Protein AF-A0A183HLY2-F1 (afdb_monomer)

InterPro domains:
  IPR000719 Protein kinase domain [PF00069] (42-169)
  IPR000719 Protein kinase domain [PS50011] (42-170)
  IPR000719 Protein kinase domain [SM00220] (42-170)
  IPR011009 Protein kinase-like domain superfamily [SSF56112] (24-169)
  IPR050236 Serine/threonine-protein kinases, AGC [PTHR24356] (33-169)

Mean predicted aligned error: 10.12 Å

Radius of gyration: 21.69 Å; Cα contacts (8 Å, |Δi|>4): 181; chains: 1; bounding box: 89×33×45 Å

Organism: NCBI:txid387005

Nearest PDB structures (foldseek):
  3efw-assembly1_A  TM=9.462E-01  e=4.460E-11  Homo sapiens
  3dj7-assembly1_A  TM=9.633E-01  e=9.130E-11  Mus musculus
  3d2i-assembly1_A  TM=9.702E-01  e=2.235E-10  Mus musculus
  3h10-assembly3_D  TM=9.537E-01  e=1.869E-10  Homo sapiens
  8guw-assembly1_C  TM=8.088E-01  e=8.601E-11  Homo sapiens

Solvent-accessible surface area (backbone atoms only — not comparable to full-atom values): 10329 Å² total; per-residue (Å²): 140,77,91,86,82,86,84,90,79,81,81,79,83,74,79,83,72,82,61,66,68,54,55,55,53,51,56,53,51,62,69,54,71,80,53,81,58,55,78,86,50,46,44,81,74,44,82,73,46,81,54,98,78,31,38,30,26,38,29,28,32,68,85,84,62,49,64,28,27,36,40,40,23,49,47,68,59,30,59,77,66,72,37,56,68,59,52,51,52,52,52,58,55,39,70,73,56,84,49,100,67,48,84,45,55,73,47,58,42,74,57,100,58,29,44,34,41,37,28,58,55,73,82,92,70,45,54,43,61,48,36,71,73,58,68,63,73,57,69,70,60,48,49,49,55,50,52,45,52,49,52,36,50,52,55,37,45,75,73,74,45,79,84,91,66,89,45,53,79,98

Foldseek 3Di:
DDDDDDDDDDDDPDDPPDCVVVVVVVVVLVVLVPDADDPVQKDFDAWDDQDPQATWTWIAGPPVRDTWIKGKGFPVSCVVVVCPVVVVVVQVLLVPDDDPLDWHWSHWDDDPTTTITIIHDDPPAFQVVVCVVPVDDDPVVVVVVVVSVVVSQVSCVVVVHDPVDDDRND

pLDDT: mean 83.5, std 20.88, range [31.08, 98.25]

Sequence (170 aa):
MSDSTIDLSEEKQGSQFNDEPRLAVEYERELYERRPPAEDDYETIRLISNGAYGAVYLVRHKETRQRFALKRMKKQTLLMRNQINQVYAERDILTFTDNPFVVSFYGSFETRHHLCMLMEYVEGGDCAALLKKTGTLPLDTARLYIAETVLAIDYLHSYGIVHRDLKPDK

Structure (mmCIF, N/CA/C/O backbone):
data_AF-A0A183HLY2-F1
#
_entry.id   AF-A0A183HLY2-F1
#
loop_
_atom_site.group_PDB
_atom_site.id
_atom_site.type_symbol
_atom_site.label_atom_id
_atom_site.label_alt_id
_atom_site.label_comp_id
_atom_site.label_asym_id
_atom_site.label_entity_id
_atom_site.label_seq_id
_atom_site.pdbx_PDB_ins_code
_atom_site.Cartn_x
_atom_site.Cartn_y
_atom_site.Cartn_z
_atom_site.occupancy
_atom_site.B_iso_or_equiv
_atom_site.auth_seq_id
_atom_site.auth_comp_id
_atom_site.auth_asym_id
_atom_site.auth_atom_id
_atom_site.pdbx_PDB_model_num
ATOM 1 N N . MET A 1 1 ? -71.294 -7.470 6.133 1.00 35.78 1 MET A N 1
ATOM 2 C CA . MET A 1 1 ? -71.131 -7.946 4.744 1.00 35.78 1 MET A CA 1
ATOM 3 C C . MET A 1 1 ? -70.798 -6.699 3.945 1.00 35.78 1 MET A C 1
ATOM 5 O O . MET A 1 1 ? -71.632 -5.813 3.943 1.00 35.78 1 MET A O 1
ATOM 9 N N . SER A 1 2 ? -69.628 -6.448 3.383 1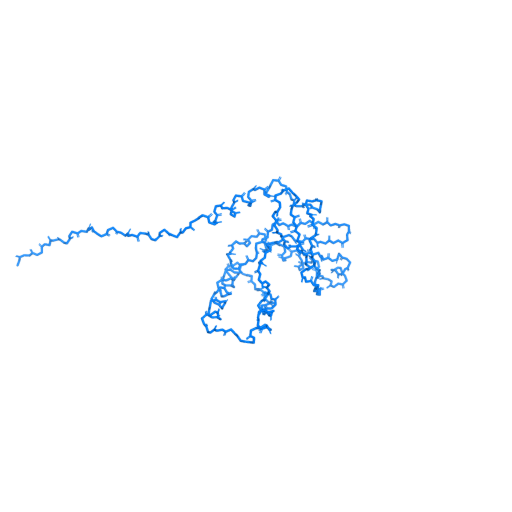.00 35.00 2 SER A N 1
ATOM 10 C CA . SER A 1 2 ? -68.388 -7.192 3.146 1.00 35.00 2 SER A CA 1
ATOM 11 C C . SER A 1 2 ? -67.392 -6.158 2.583 1.00 35.00 2 SER A C 1
ATOM 13 O O . SER A 1 2 ? -67.833 -5.252 1.878 1.00 35.00 2 SER A O 1
ATOM 15 N N . ASP A 1 3 ? -66.114 -6.291 2.954 1.00 31.84 3 ASP A N 1
ATOM 16 C CA . ASP A 1 3 ? -64.869 -6.087 2.176 1.00 31.84 3 ASP A CA 1
ATOM 17 C C . ASP A 1 3 ? -65.013 -5.596 0.722 1.00 31.84 3 ASP A C 1
ATOM 19 O O . ASP A 1 3 ? -65.909 -6.030 0.009 1.00 31.84 3 ASP A O 1
ATOM 23 N N . SER A 1 4 ? -64.127 -4.811 0.107 1.00 33.97 4 SER A N 1
ATOM 24 C CA . SER A 1 4 ? -62.706 -4.456 0.293 1.00 33.97 4 SER A CA 1
ATOM 25 C C . SER A 1 4 ? -62.413 -3.383 -0.785 1.00 33.97 4 SER A C 1
ATOM 27 O O . SER A 1 4 ? -63.162 -3.270 -1.753 1.00 33.97 4 SER A O 1
ATOM 29 N N . THR A 1 5 ? -61.454 -2.474 -0.636 1.00 33.56 5 THR A N 1
ATOM 30 C CA . THR A 1 5 ? -60.100 -2.621 -1.193 1.00 33.56 5 THR A CA 1
ATOM 31 C C . THR A 1 5 ? -59.338 -1.353 -0.821 1.00 33.56 5 THR A C 1
ATOM 33 O O . THR A 1 5 ? -59.799 -0.246 -1.093 1.00 33.56 5 THR A O 1
ATOM 36 N N . ILE A 1 6 ? -58.199 -1.531 -0.159 1.00 38.81 6 ILE A N 1
ATOM 37 C CA . ILE A 1 6 ? -57.238 -0.474 0.150 1.00 38.81 6 ILE A CA 1
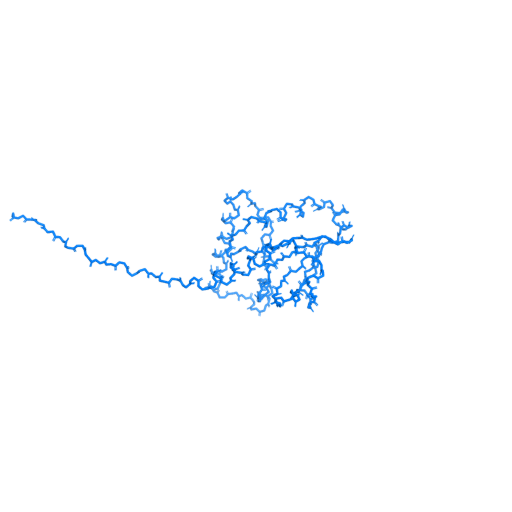ATOM 38 C C . ILE A 1 6 ? -56.507 -0.137 -1.150 1.00 38.81 6 ILE A C 1
ATOM 40 O O . ILE A 1 6 ? -55.954 -1.031 -1.792 1.00 38.81 6 ILE A O 1
ATOM 44 N N . ASP A 1 7 ? -56.549 1.135 -1.536 1.00 33.88 7 ASP A N 1
ATOM 45 C CA . ASP A 1 7 ? -55.819 1.666 -2.682 1.00 33.88 7 ASP A CA 1
ATOM 46 C C . ASP A 1 7 ? -54.313 1.698 -2.374 1.00 33.88 7 ASP A C 1
ATOM 48 O O . ASP A 1 7 ? -53.877 2.184 -1.327 1.00 33.88 7 ASP A O 1
ATOM 52 N N . LEU A 1 8 ? -53.535 1.105 -3.275 1.00 38.06 8 LEU A N 1
ATOM 53 C CA . LEU A 1 8 ? -52.087 0.954 -3.216 1.00 38.06 8 LEU A CA 1
ATOM 54 C C . LEU A 1 8 ? -51.450 2.111 -3.988 1.00 38.06 8 LEU A C 1
ATOM 56 O O . LEU A 1 8 ? -51.190 1.993 -5.183 1.00 38.06 8 LEU A O 1
ATOM 60 N N . SER A 1 9 ? -51.135 3.205 -3.299 1.00 31.39 9 SER A N 1
ATOM 61 C CA . SER A 1 9 ? -50.233 4.230 -3.831 1.00 31.39 9 SER A CA 1
ATOM 62 C C . SER A 1 9 ? -49.424 4.896 -2.714 1.00 31.39 9 SER A C 1
ATOM 64 O O . SER A 1 9 ? -49.673 6.037 -2.336 1.00 31.39 9 SER A O 1
ATOM 66 N N . GLU A 1 10 ? -48.426 4.183 -2.194 1.00 32.75 10 GLU A N 1
ATOM 67 C CA . GLU A 1 10 ? -47.257 4.814 -1.574 1.00 32.75 10 GLU A CA 1
ATOM 68 C C . GLU A 1 10 ? -46.029 4.451 -2.412 1.00 32.75 10 GLU A C 1
ATOM 70 O O . GLU A 1 10 ? -45.458 3.361 -2.320 1.00 32.75 10 GLU A O 1
ATOM 75 N N . GLU A 1 11 ? -45.666 5.370 -3.305 1.00 32.81 11 GLU A N 1
ATOM 76 C CA . GLU A 1 11 ? -44.413 5.331 -4.044 1.00 32.81 11 GLU A CA 1
ATOM 77 C C . GLU A 1 11 ? -43.236 5.462 -3.072 1.00 32.81 11 GLU A C 1
ATOM 79 O O . GLU A 1 11 ? -43.126 6.407 -2.288 1.00 32.81 11 GLU A O 1
ATOM 84 N N . LYS A 1 12 ? -42.326 4.491 -3.152 1.00 36.66 12 LYS A N 1
ATOM 85 C CA . LYS A 1 12 ? -41.033 4.501 -2.474 1.00 36.66 12 LYS A CA 1
ATOM 86 C C . LYS A 1 12 ? -40.220 5.712 -2.933 1.00 36.66 12 LYS A C 1
ATOM 88 O O . LYS A 1 12 ? -39.768 5.752 -4.076 1.00 36.66 12 LYS A O 1
ATOM 93 N N . GLN A 1 13 ? -39.924 6.633 -2.020 1.00 31.89 13 GLN A N 1
ATOM 94 C CA . GLN A 1 13 ? -38.781 7.530 -2.180 1.00 31.89 13 GLN A CA 1
ATOM 95 C C . GLN A 1 13 ? -37.500 6.705 -2.043 1.00 31.89 13 GLN A C 1
ATOM 97 O O . GLN A 1 13 ? -37.051 6.374 -0.946 1.00 31.89 13 GLN A O 1
ATOM 102 N N . GLY A 1 14 ? -36.949 6.315 -3.193 1.00 31.08 14 GLY A N 1
ATOM 103 C CA . GLY A 1 14 ? -35.608 5.764 -3.294 1.00 31.08 14 GLY A CA 1
ATOM 104 C C . GLY A 1 14 ? -34.595 6.806 -2.833 1.00 31.08 14 GLY A C 1
ATOM 105 O O . GLY A 1 14 ? -34.567 7.925 -3.342 1.00 31.08 14 GLY A O 1
ATOM 106 N N . SER A 1 15 ? -33.766 6.438 -1.860 1.00 32.00 15 SER A N 1
ATOM 107 C CA . SER A 1 15 ? -32.600 7.224 -1.481 1.00 32.00 15 SER A CA 1
ATOM 108 C C . SER A 1 15 ? -31.644 7.288 -2.673 1.00 32.00 15 SER A C 1
ATOM 110 O O . SER A 1 15 ? -31.029 6.280 -3.029 1.00 32.00 15 SER A O 1
ATOM 112 N N . GLN A 1 16 ? -31.517 8.464 -3.284 1.00 37.94 16 GLN A N 1
ATOM 113 C CA . GLN A 1 16 ? -30.382 8.793 -4.139 1.00 37.94 16 GLN A CA 1
ATOM 114 C C . GLN A 1 16 ? -29.130 8.810 -3.257 1.00 37.94 16 GLN A C 1
ATOM 116 O O . GLN A 1 16 ? -28.832 9.797 -2.589 1.00 37.94 16 GLN A O 1
ATOM 121 N N . PHE A 1 17 ? -28.427 7.682 -3.203 1.00 36.09 17 PHE A N 1
ATOM 122 C CA . PHE A 1 17 ? -27.027 7.685 -2.810 1.00 36.09 17 PHE A CA 1
ATOM 123 C C . PHE A 1 17 ? -26.233 8.190 -4.015 1.00 36.09 17 PHE A C 1
ATOM 125 O O . PHE A 1 17 ? -26.362 7.663 -5.113 1.00 36.09 17 PHE A O 1
ATOM 132 N N . ASN A 1 18 ?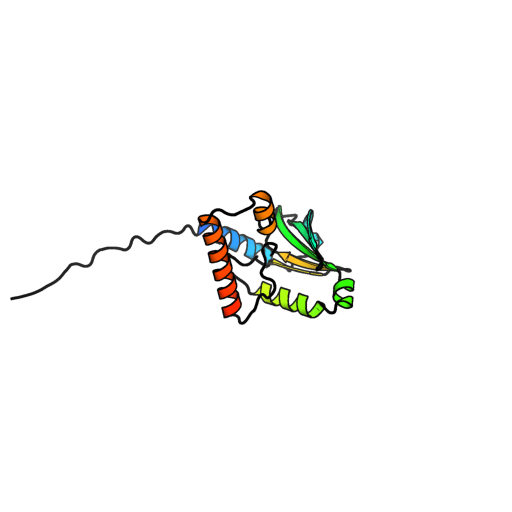 -25.487 9.272 -3.811 1.00 39.75 18 ASN A N 1
ATOM 133 C CA . ASN A 1 18 ? -24.726 9.963 -4.846 1.00 39.75 18 ASN A CA 1
ATOM 134 C C . ASN A 1 18 ? -23.687 9.026 -5.493 1.00 39.75 18 ASN A C 1
ATOM 136 O O . ASN A 1 18 ? -22.676 8.709 -4.868 1.00 39.75 18 ASN A O 1
ATOM 140 N N . ASP A 1 19 ? -23.908 8.643 -6.753 1.00 43.12 19 ASP A N 1
ATOM 141 C CA . ASP A 1 19 ? -22.980 7.843 -7.573 1.00 43.12 19 ASP A CA 1
ATOM 142 C C . ASP A 1 19 ? -21.840 8.675 -8.211 1.00 43.12 19 ASP A C 1
ATOM 144 O O . ASP A 1 19 ? -20.991 8.141 -8.922 1.00 43.12 19 ASP A O 1
ATOM 148 N N . GLU A 1 20 ? -21.767 9.984 -7.941 1.00 41.81 20 GLU A N 1
ATOM 149 C CA . GLU A 1 20 ? -20.740 10.881 -8.504 1.00 41.81 20 GLU A CA 1
ATOM 150 C C . GLU A 1 20 ? -19.276 10.471 -8.222 1.00 41.81 20 GLU A C 1
ATOM 152 O O . GLU A 1 20 ? -18.457 10.547 -9.140 1.00 41.81 20 GLU A O 1
ATOM 157 N N . PRO A 1 21 ? -18.903 9.999 -7.012 1.00 48.00 21 PRO A N 1
ATOM 158 C CA . PRO A 1 21 ? -17.528 9.581 -6.740 1.00 48.00 21 PRO A CA 1
ATOM 159 C C . PRO A 1 21 ? -17.129 8.333 -7.534 1.00 48.00 21 PRO A C 1
ATOM 161 O O . PRO A 1 21 ? -15.971 8.195 -7.916 1.00 48.00 21 PRO A O 1
ATOM 164 N N . ARG A 1 22 ? -18.082 7.426 -7.795 1.00 50.31 22 ARG A N 1
ATOM 165 C CA . ARG A 1 22 ? -17.828 6.164 -8.506 1.00 50.31 22 ARG A CA 1
ATOM 166 C C . ARG A 1 22 ? -17.501 6.404 -9.970 1.00 50.31 22 ARG A C 1
ATOM 168 O O . ARG A 1 22 ? -16.513 5.866 -10.449 1.00 50.31 22 ARG A O 1
ATOM 175 N N . LEU A 1 23 ? -18.250 7.287 -10.629 1.00 43.47 23 LEU A N 1
ATOM 176 C CA . LEU A 1 23 ? -18.007 7.678 -12.019 1.00 43.47 23 LEU A CA 1
ATOM 177 C C . LEU A 1 23 ? -16.612 8.282 -12.223 1.00 43.47 23 LEU A C 1
ATOM 179 O O . LEU A 1 23 ? -15.953 7.965 -13.206 1.00 43.47 23 LEU A O 1
ATOM 183 N N . ALA A 1 24 ? -16.131 9.114 -11.294 1.00 53.94 24 ALA A N 1
ATOM 184 C CA . ALA A 1 24 ? -14.782 9.677 -11.378 1.00 53.94 24 ALA A CA 1
ATOM 185 C C . ALA A 1 24 ? -13.691 8.600 -11.225 1.00 53.94 24 ALA A C 1
ATOM 187 O O . ALA A 1 24 ? -12.717 8.600 -11.977 1.00 53.94 24 ALA A O 1
ATOM 188 N N . VAL A 1 25 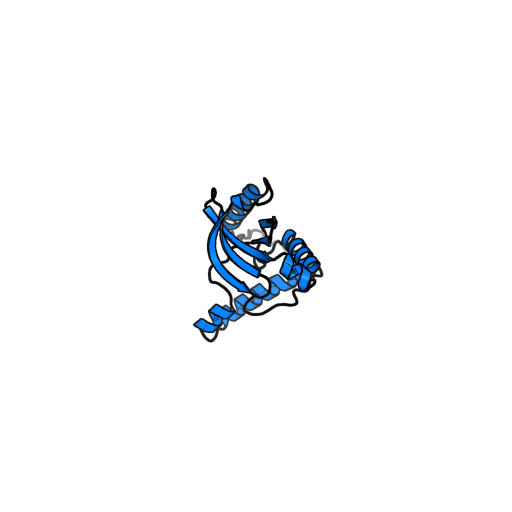? -13.875 7.658 -10.293 1.00 54.84 25 VAL A N 1
ATOM 189 C CA . VAL A 1 25 ? -12.937 6.547 -10.060 1.00 54.84 25 VAL A CA 1
ATOM 190 C C . VAL A 1 25 ? -12.935 5.561 -11.236 1.00 54.84 25 VAL A C 1
ATOM 192 O O . VAL A 1 25 ? -11.870 5.132 -11.673 1.00 54.84 25 VAL A O 1
ATOM 195 N N . GLU A 1 26 ? -14.103 5.241 -11.796 1.00 57.47 26 GLU A N 1
ATOM 196 C CA . GLU A 1 26 ? -14.253 4.389 -12.985 1.00 57.47 26 GLU A CA 1
ATOM 197 C C . GLU A 1 26 ? -13.606 5.025 -14.225 1.00 57.47 26 GLU A C 1
ATOM 199 O O . GLU A 1 26 ? -12.851 4.360 -14.936 1.00 57.47 26 GLU A O 1
ATOM 204 N N . TYR A 1 27 ? -13.809 6.329 -14.440 1.00 51.69 27 TYR A N 1
ATOM 205 C CA . TYR A 1 27 ? -13.221 7.060 -15.567 1.00 51.69 27 TYR A CA 1
ATOM 206 C C . TYR A 1 27 ? -11.692 7.170 -15.466 1.00 51.69 27 TYR A C 1
ATOM 208 O O . TYR A 1 27 ? -10.980 7.087 -16.469 1.00 51.69 27 TYR A O 1
ATOM 216 N N . GLU A 1 28 ? -11.157 7.333 -14.252 1.00 57.06 28 GLU A N 1
ATOM 217 C CA . GLU A 1 28 ? -9.714 7.269 -14.026 1.00 57.06 28 GLU A CA 1
ATOM 218 C C . GLU A 1 28 ? -9.172 5.866 -14.317 1.00 57.06 28 GLU A C 1
ATOM 220 O O . GLU A 1 28 ? -8.154 5.747 -14.999 1.00 57.06 28 GLU A O 1
ATOM 225 N N . ARG A 1 29 ? -9.866 4.808 -13.877 1.00 58.03 29 ARG A N 1
ATOM 226 C CA . ARG A 1 29 ? -9.480 3.404 -14.103 1.00 58.03 29 ARG A CA 1
ATOM 227 C C . ARG A 1 29 ? -9.371 3.081 -15.601 1.00 58.03 29 ARG A C 1
ATOM 229 O O . ARG A 1 29 ? -8.347 2.544 -16.023 1.00 58.03 29 ARG A O 1
ATOM 236 N N . GLU A 1 30 ? -10.335 3.512 -16.417 1.00 57.25 30 GLU A N 1
ATOM 237 C CA . GLU A 1 30 ? -10.326 3.324 -17.881 1.00 57.25 30 GLU A CA 1
ATOM 238 C C . GLU A 1 30 ? -9.148 4.017 -18.596 1.00 57.25 30 GLU A C 1
ATOM 240 O O . GLU A 1 30 ? -8.653 3.529 -19.618 1.00 57.25 30 GLU A O 1
ATOM 245 N N . LEU A 1 31 ? -8.646 5.142 -18.073 1.00 55.81 31 LEU A N 1
ATOM 246 C CA . LEU A 1 31 ? -7.475 5.817 -18.648 1.00 55.81 31 LEU A CA 1
ATOM 247 C C . LEU A 1 31 ? -6.178 5.016 -18.442 1.00 55.81 31 LEU A C 1
ATOM 249 O O . LEU A 1 31 ? -5.268 5.108 -19.272 1.00 55.81 31 LEU A O 1
ATOM 253 N N . TYR A 1 32 ? -6.098 4.208 -17.380 1.00 55.78 32 TYR A N 1
ATOM 254 C CA . TYR A 1 32 ? -4.916 3.409 -17.036 1.00 55.78 32 TYR A CA 1
ATOM 255 C C . TYR A 1 32 ? -4.872 2.033 -17.706 1.00 55.78 32 TYR A C 1
ATOM 257 O O . TYR A 1 32 ? -3.798 1.445 -17.814 1.00 55.78 32 TYR A O 1
ATOM 265 N N . GLU A 1 33 ? -5.990 1.532 -18.232 1.00 59.00 33 GLU A N 1
ATOM 266 C CA . GLU A 1 33 ? -6.040 0.215 -18.884 1.00 59.00 33 GLU A CA 1
ATOM 267 C C . GLU A 1 33 ? -5.391 0.177 -20.280 1.00 59.00 33 GLU A C 1
ATOM 269 O O . GLU A 1 33 ? -5.187 -0.896 -20.848 1.00 59.00 33 GLU A O 1
ATOM 274 N N . ARG A 1 34 ? -5.004 1.327 -20.852 1.00 64.44 34 ARG A N 1
ATOM 275 C CA . ARG A 1 34 ? -4.468 1.383 -22.226 1.00 64.44 34 ARG A CA 1
ATOM 276 C C . ARG A 1 34 ? -3.079 0.760 -22.388 1.00 64.44 34 ARG A C 1
ATOM 278 O O . ARG A 1 34 ? -2.738 0.350 -23.497 1.00 64.44 34 ARG A O 1
ATOM 285 N N . ARG A 1 35 ? -2.272 0.684 -21.323 1.00 80.75 35 ARG A N 1
ATOM 286 C CA . ARG A 1 35 ? -1.013 -0.084 -21.284 1.00 80.75 35 ARG A CA 1
ATOM 287 C C . ARG A 1 35 ? -0.566 -0.344 -19.840 1.00 80.75 35 ARG A C 1
ATOM 289 O O . ARG A 1 35 ? -0.838 0.493 -18.985 1.00 80.75 35 ARG A O 1
ATOM 296 N N . PRO A 1 36 ? 0.174 -1.437 -19.565 1.00 85.62 36 PRO A N 1
ATOM 297 C CA . PRO A 1 36 ? 0.750 -1.673 -18.245 1.00 85.62 36 PRO A CA 1
ATOM 298 C C . PRO A 1 36 ? 1.598 -0.481 -17.763 1.00 85.62 36 PRO A C 1
ATOM 300 O O . PRO A 1 36 ? 2.286 0.136 -18.589 1.00 85.62 36 PRO A O 1
ATOM 303 N N . PRO A 1 37 ? 1.591 -0.173 -16.452 1.00 91.94 37 PRO A N 1
ATOM 304 C CA . PRO A 1 37 ? 2.390 0.916 -15.900 1.00 91.94 37 PRO A CA 1
ATOM 305 C C . PRO A 1 37 ? 3.883 0.669 -16.137 1.00 91.94 37 PRO A C 1
ATOM 307 O O . PRO A 1 37 ? 4.347 -0.469 -16.073 1.00 91.94 37 PRO A O 1
ATOM 310 N N . ALA A 1 38 ? 4.651 1.730 -16.367 1.00 93.31 38 ALA A N 1
ATOM 311 C CA . ALA A 1 38 ? 6.104 1.676 -16.494 1.00 93.31 38 ALA A CA 1
ATOM 312 C C . ALA A 1 38 ? 6.791 2.633 -15.510 1.00 93.31 38 ALA A C 1
ATOM 314 O O . ALA A 1 38 ? 6.192 3.581 -15.007 1.00 93.31 38 ALA A O 1
ATOM 315 N N . GLU A 1 39 ? 8.078 2.400 -15.235 1.00 93.56 39 GLU A N 1
ATOM 316 C CA . GLU A 1 39 ? 8.844 3.220 -14.283 1.00 93.56 39 GLU A CA 1
ATOM 317 C C . GLU A 1 39 ? 8.859 4.708 -14.670 1.00 93.56 39 GLU A C 1
ATOM 319 O O . GLU A 1 39 ? 8.702 5.572 -13.806 1.00 93.56 39 GLU A O 1
ATOM 324 N N . ASP A 1 40 ? 8.981 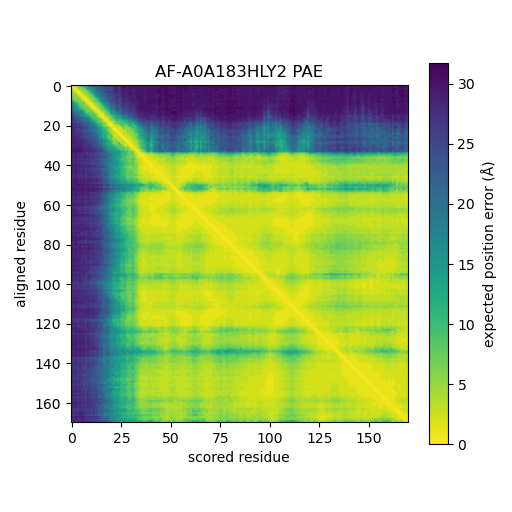4.998 -15.966 1.00 94.94 40 ASP A N 1
ATOM 325 C CA . ASP A 1 40 ? 9.096 6.360 -16.487 1.00 94.94 40 ASP A CA 1
ATOM 326 C C . ASP A 1 40 ? 7.786 7.154 -16.447 1.00 94.94 40 ASP A C 1
ATOM 328 O O . ASP A 1 40 ? 7.821 8.377 -16.597 1.00 94.94 40 ASP A O 1
ATOM 332 N N . ASP A 1 41 ? 6.650 6.510 -16.180 1.00 95.00 41 ASP A N 1
ATOM 333 C CA . ASP A 1 41 ? 5.342 7.169 -16.111 1.00 95.00 41 ASP A CA 1
ATOM 334 C C . ASP A 1 41 ? 5.175 7.980 -14.811 1.00 95.00 41 ASP A C 1
ATOM 336 O O . ASP A 1 41 ? 4.330 8.876 -14.718 1.00 95.00 41 ASP A O 1
ATOM 340 N N . TYR A 1 42 ? 6.010 7.713 -13.799 1.00 96.75 42 TYR A N 1
ATOM 341 C CA . TYR A 1 42 ? 5.843 8.250 -12.451 1.00 96.75 42 TYR A CA 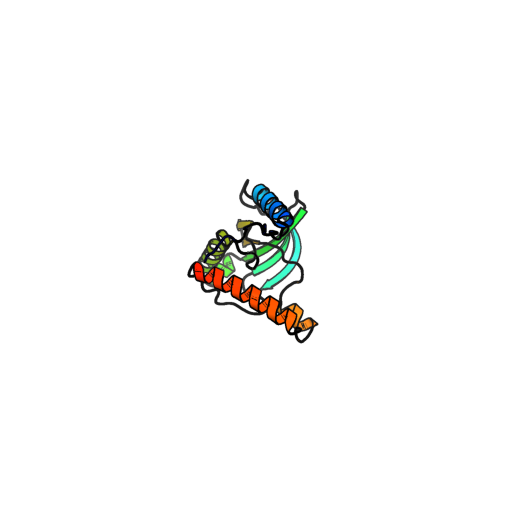1
ATOM 342 C C . TYR A 1 42 ? 7.052 9.063 -11.985 1.00 96.75 42 TYR A C 1
ATOM 344 O O . TYR A 1 42 ? 8.210 8.701 -12.186 1.00 96.75 42 TYR A O 1
ATOM 352 N N . GLU A 1 43 ? 6.788 10.168 -11.293 1.00 97.75 43 GLU A N 1
ATOM 353 C CA . GLU A 1 43 ? 7.783 10.881 -10.495 1.00 97.75 43 GLU A CA 1
ATOM 354 C C . GLU A 1 43 ? 7.647 10.503 -9.014 1.00 97.75 43 GLU A C 1
ATOM 356 O O . GLU A 1 43 ? 6.544 10.400 -8.474 1.00 97.75 43 GLU A O 1
ATOM 361 N N . THR A 1 44 ? 8.774 10.281 -8.335 1.00 97.94 44 THR A N 1
ATOM 362 C CA . THR A 1 44 ? 8.771 9.989 -6.895 1.00 97.94 44 THR A CA 1
ATOM 363 C C . THR A 1 44 ? 8.674 11.286 -6.105 1.00 97.94 44 THR A C 1
ATOM 365 O O . THR A 1 44 ? 9.531 12.152 -6.244 1.00 97.94 44 THR A O 1
ATOM 368 N N . ILE A 1 45 ? 7.660 11.403 -5.246 1.00 97.94 45 ILE A N 1
ATOM 369 C CA . ILE A 1 45 ? 7.474 12.571 -4.378 1.00 97.94 45 ILE A CA 1
ATOM 370 C C . ILE A 1 45 ? 8.233 12.374 -3.066 1.00 97.94 45 ILE A C 1
ATOM 372 O O . ILE A 1 45 ? 9.061 13.199 -2.692 1.00 97.94 45 ILE A O 1
ATOM 376 N N . ARG A 1 46 ? 7.935 11.293 -2.334 1.00 97.12 46 ARG A N 1
ATOM 377 C CA . ARG A 1 46 ? 8.559 11.013 -1.031 1.00 97.12 46 ARG A CA 1
ATOM 378 C C . ARG A 1 46 ? 8.456 9.547 -0.641 1.00 97.12 46 ARG A C 1
ATOM 380 O O . ARG A 1 46 ? 7.586 8.824 -1.117 1.00 97.12 46 ARG A O 1
ATOM 387 N N . LEU A 1 47 ? 9.303 9.130 0.293 1.00 96.62 47 LEU A N 1
ATOM 388 C CA . LEU A 1 47 ? 9.159 7.855 0.990 1.00 96.62 47 LEU A CA 1
ATOM 389 C C . LEU A 1 47 ? 7.964 7.922 1.962 1.00 96.62 47 LEU A C 1
ATOM 391 O O . LEU A 1 47 ? 7.812 8.904 2.692 1.00 96.62 47 LEU A O 1
ATOM 395 N N . ILE A 1 48 ? 7.116 6.891 1.959 1.00 93.56 48 ILE A N 1
ATOM 396 C CA . ILE A 1 48 ? 6.012 6.718 2.919 1.00 93.56 48 ILE A CA 1
ATOM 397 C C . ILE A 1 48 ? 6.440 5.748 4.017 1.00 93.56 48 ILE A C 1
ATOM 399 O O . ILE A 1 48 ? 6.316 6.059 5.196 1.00 93.56 48 ILE A O 1
ATOM 403 N N . SER A 1 49 ? 6.955 4.581 3.628 1.00 91.44 49 SER A N 1
ATOM 404 C CA . SER A 1 49 ? 7.312 3.513 4.560 1.00 91.44 49 SER A CA 1
ATOM 405 C C . SER A 1 49 ? 8.517 2.728 4.058 1.00 91.44 49 SER A C 1
ATOM 407 O O . SER A 1 49 ? 8.696 2.542 2.856 1.00 91.44 49 SER A O 1
ATOM 409 N N . ASN A 1 50 ? 9.347 2.256 4.984 1.00 89.81 50 ASN A N 1
ATOM 410 C CA . ASN A 1 50 ? 10.470 1.373 4.699 1.00 89.81 50 ASN A CA 1
ATOM 411 C C . ASN A 1 50 ? 10.334 0.118 5.563 1.00 89.81 50 ASN A C 1
ATOM 413 O O . ASN A 1 50 ? 10.692 0.123 6.739 1.00 89.81 50 ASN A O 1
ATOM 417 N N . GLY A 1 51 ? 9.748 -0.930 4.987 1.00 81.25 51 GLY A N 1
ATOM 418 C CA . GLY A 1 51 ? 9.415 -2.161 5.692 1.00 81.25 51 GLY A CA 1
ATOM 419 C C . GLY A 1 51 ? 10.317 -3.332 5.316 1.00 81.25 51 GLY A C 1
ATOM 420 O O . GLY A 1 51 ? 11.093 -3.289 4.362 1.00 81.25 51 GLY A O 1
ATOM 421 N N . ALA A 1 52 ? 10.151 -4.443 6.036 1.00 76.94 52 ALA A N 1
ATOM 422 C CA . ALA A 1 52 ? 10.893 -5.678 5.781 1.00 76.94 52 ALA A CA 1
ATOM 423 C C . ALA A 1 52 ? 10.702 -6.218 4.351 1.00 76.94 52 ALA A C 1
ATOM 425 O O . ALA A 1 52 ? 11.603 -6.875 3.830 1.00 76.94 52 ALA A O 1
ATOM 426 N N . TYR A 1 53 ? 9.551 -5.942 3.734 1.00 77.50 53 TYR A N 1
ATOM 427 C CA . TYR A 1 53 ? 9.166 -6.438 2.410 1.00 77.50 53 TYR A CA 1
ATOM 428 C C . TYR A 1 53 ? 9.513 -5.474 1.271 1.00 77.50 53 TYR A C 1
ATOM 430 O O . TYR A 1 53 ? 9.346 -5.832 0.114 1.00 77.50 53 TYR A O 1
ATOM 438 N N . GLY A 1 54 ? 10.007 -4.271 1.571 1.00 89.56 54 GLY A N 1
ATOM 439 C CA . GLY A 1 54 ? 10.304 -3.250 0.572 1.00 89.56 54 GLY A CA 1
ATOM 440 C C . GLY A 1 54 ? 9.992 -1.840 1.057 1.00 89.56 54 GLY A C 1
ATOM 441 O O . GLY A 1 54 ? 9.481 -1.634 2.160 1.00 89.56 54 GLY A O 1
ATOM 442 N N . ALA A 1 55 ? 10.298 -0.871 0.202 1.00 95.75 55 ALA A N 1
ATOM 443 C CA . ALA A 1 55 ? 10.019 0.536 0.448 1.00 95.75 55 ALA A CA 1
ATOM 444 C C . ALA A 1 55 ? 8.783 0.973 -0.344 1.00 95.75 55 ALA A C 1
ATOM 446 O O . ALA A 1 55 ? 8.646 0.637 -1.519 1.00 95.75 55 ALA A O 1
ATOM 447 N N . VAL A 1 56 ? 7.892 1.720 0.301 1.00 96.44 56 VAL A N 1
ATOM 448 C CA . VAL A 1 56 ? 6.680 2.282 -0.299 1.00 96.44 56 VAL A CA 1
ATOM 449 C C . VAL A 1 56 ? 6.880 3.777 -0.486 1.00 96.44 56 VAL A C 1
ATOM 451 O O . VAL A 1 56 ? 7.181 4.494 0.471 1.00 96.44 56 VAL A O 1
ATOM 454 N N . TYR A 1 57 ? 6.707 4.245 -1.715 1.00 97.62 57 TYR A N 1
ATOM 455 C CA . TYR A 1 57 ? 6.877 5.641 -2.100 1.00 97.62 57 TYR A CA 1
ATOM 456 C C . TYR A 1 57 ? 5.541 6.250 -2.502 1.00 97.62 57 TYR A C 1
ATOM 458 O O . TYR A 1 57 ? 4.759 5.613 -3.197 1.00 97.62 57 TYR A O 1
ATOM 466 N N . LEU A 1 58 ? 5.315 7.505 -2.123 1.00 97.81 58 LEU A N 1
ATOM 467 C CA . LEU A 1 58 ? 4.312 8.335 -2.770 1.00 97.81 58 LEU A CA 1
ATOM 468 C C . LEU A 1 58 ? 4.876 8.735 -4.127 1.00 97.81 58 LEU A C 1
ATOM 470 O O . LEU A 1 58 ? 5.926 9.386 -4.195 1.00 97.81 58 LEU A O 1
ATOM 474 N N . VAL A 1 59 ? 4.180 8.362 -5.188 1.00 98.25 59 VAL A N 1
ATOM 475 C CA . VAL A 1 59 ? 4.526 8.734 -6.556 1.00 98.25 59 VAL A CA 1
ATOM 476 C C . VAL A 1 59 ? 3.377 9.494 -7.195 1.00 98.25 59 VAL A C 1
ATOM 478 O O . VAL A 1 59 ? 2.233 9.415 -6.747 1.00 98.25 59 VAL A O 1
ATOM 481 N N . ARG A 1 60 ? 3.688 10.250 -8.241 1.00 97.88 60 ARG A N 1
ATOM 482 C CA . ARG A 1 60 ? 2.702 10.970 -9.036 1.00 97.88 60 ARG A CA 1
ATOM 483 C C . ARG A 1 60 ? 2.882 10.628 -10.500 1.00 97.88 60 ARG A C 1
ATOM 485 O O . ARG A 1 60 ? 4.000 10.674 -11.005 1.00 97.88 60 ARG A O 1
ATOM 492 N N . HIS A 1 61 ? 1.792 10.282 -11.167 1.00 96.38 61 HIS A N 1
ATOM 493 C CA . HIS A 1 61 ? 1.800 10.081 -12.607 1.00 96.38 61 HIS A CA 1
ATOM 494 C C . HIS A 1 61 ? 2.102 11.415 -13.301 1.00 96.38 61 HIS A C 1
ATOM 496 O O . HIS A 1 61 ? 1.517 12.446 -12.954 1.00 96.38 61 HIS A O 1
ATOM 502 N N . LYS A 1 62 ? 3.059 11.426 -14.232 1.00 96.00 62 LYS A N 1
ATOM 503 C CA . LYS A 1 62 ? 3.607 12.674 -14.786 1.00 96.00 62 LYS A CA 1
ATOM 504 C C . LYS A 1 62 ? 2.563 13.474 -15.564 1.00 96.00 62 LYS A C 1
ATOM 506 O O . LYS A 1 62 ? 2.520 14.693 -15.413 1.00 96.00 62 LYS A O 1
ATOM 511 N N . GLU A 1 63 ? 1.714 12.790 -16.328 1.00 93.00 63 GLU A N 1
ATOM 512 C CA . GLU A 1 63 ? 0.704 13.414 -17.191 1.00 93.00 63 GLU A CA 1
ATOM 513 C C . GLU A 1 63 ? -0.563 13.784 -16.413 1.00 93.00 63 GLU A C 1
ATOM 515 O O . GLU A 1 63 ? -0.927 14.952 -16.326 1.00 93.00 63 GLU A O 1
ATOM 520 N N . THR A 1 64 ? -1.207 12.796 -15.787 1.00 93.25 64 THR A N 1
ATOM 521 C CA . THR A 1 64 ? -2.497 12.991 -15.095 1.00 93.25 64 THR A CA 1
ATOM 522 C C . THR A 1 64 ? -2.360 13.664 -13.733 1.00 93.25 64 THR A C 1
ATOM 524 O O . THR A 1 64 ? -3.350 14.096 -13.157 1.00 93.25 64 THR A O 1
ATOM 527 N N . ARG A 1 65 ? -1.139 13.749 -13.186 1.00 94.75 65 ARG A N 1
ATOM 528 C CA . ARG A 1 65 ? -0.848 14.280 -11.842 1.00 94.75 65 ARG A CA 1
ATOM 529 C C . ARG A 1 65 ? -1.496 13.489 -10.696 1.00 94.75 65 ARG A C 1
ATOM 531 O O . ARG A 1 65 ? -1.374 13.912 -9.544 1.00 94.75 65 ARG A O 1
ATOM 538 N N . GLN A 1 66 ? -2.078 12.327 -10.989 1.00 95.00 66 GLN A N 1
ATOM 539 C CA . GLN A 1 66 ? -2.701 11.452 -10.001 1.00 95.00 66 GLN A CA 1
ATOM 540 C C . GLN A 1 66 ? -1.657 10.801 -9.090 1.00 95.00 66 GLN A C 1
ATOM 542 O O . GLN A 1 66 ? -0.533 10.510 -9.516 1.00 95.00 66 GLN A O 1
ATOM 547 N N . ARG A 1 67 ? -2.009 10.624 -7.814 1.00 96.88 67 ARG A N 1
ATOM 548 C CA . ARG A 1 67 ? -1.108 10.143 -6.756 1.00 96.88 67 ARG A CA 1
ATOM 549 C C . ARG A 1 67 ? -1.325 8.659 -6.477 1.00 96.88 67 ARG A C 1
ATOM 551 O O . ARG A 1 67 ? -2.455 8.211 -6.367 1.00 96.88 67 ARG A O 1
ATOM 558 N N . PHE A 1 68 ? -0.225 7.933 -6.290 1.00 97.62 68 PHE A N 1
ATOM 559 C CA . PHE A 1 68 ? -0.222 6.490 -6.046 1.00 97.62 68 PHE A CA 1
ATOM 560 C C . PHE A 1 68 ? 0.804 6.097 -4.984 1.00 97.62 68 PHE A C 1
ATOM 562 O O . PHE A 1 68 ? 1.780 6.814 -4.733 1.00 97.62 68 PHE A O 1
ATOM 569 N N . ALA A 1 69 ? 0.608 4.922 -4.394 1.00 97.38 69 ALA A N 1
ATOM 570 C CA . ALA A 1 69 ? 1.598 4.251 -3.571 1.00 97.38 69 ALA A CA 1
ATOM 571 C C . ALA A 1 69 ? 2.370 3.230 -4.421 1.00 97.38 69 ALA A C 1
ATOM 573 O O . ALA A 1 69 ? 1.799 2.294 -4.974 1.00 97.38 69 ALA A O 1
ATOM 574 N N . LEU A 1 70 ? 3.690 3.392 -4.522 1.00 97.44 70 LEU A N 1
ATOM 575 C CA . LEU A 1 70 ? 4.574 2.483 -5.248 1.00 97.44 70 LEU A CA 1
ATOM 576 C C . LEU A 1 70 ? 5.402 1.650 -4.268 1.00 97.44 70 LEU A C 1
ATOM 578 O O . LEU A 1 70 ? 6.366 2.149 -3.679 1.00 97.44 70 LEU A O 1
ATOM 582 N N . LYS A 1 71 ? 5.066 0.368 -4.125 1.00 96.62 71 LYS A N 1
ATOM 583 C CA . LYS A 1 71 ? 5.834 -0.600 -3.328 1.00 96.62 71 LYS A CA 1
ATOM 584 C C . LYS A 1 71 ? 6.964 -1.179 -4.181 1.00 96.62 71 LYS A C 1
ATOM 586 O O . LYS A 1 71 ? 6.711 -1.885 -5.152 1.00 96.62 71 LYS A O 1
ATOM 591 N N . ARG A 1 72 ? 8.218 -0.890 -3.816 1.00 96.88 72 ARG A N 1
ATOM 592 C CA . ARG A 1 72 ? 9.443 -1.374 -4.478 1.00 96.88 72 ARG A CA 1
ATOM 593 C C . ARG A 1 72 ? 10.115 -2.461 -3.644 1.00 96.88 72 ARG A C 1
ATOM 595 O O . ARG A 1 72 ? 10.528 -2.221 -2.508 1.00 96.88 72 ARG A O 1
ATOM 602 N N . MET A 1 73 ? 10.286 -3.642 -4.232 1.00 96.50 73 MET A N 1
ATOM 603 C CA . MET A 1 73 ? 10.817 -4.831 -3.556 1.00 96.50 73 MET A CA 1
ATOM 604 C C . MET A 1 73 ? 12.059 -5.339 -4.284 1.00 96.50 73 MET A C 1
ATOM 606 O O . MET A 1 73 ? 12.007 -5.631 -5.476 1.00 96.50 73 MET A O 1
ATOM 610 N N . LYS A 1 74 ? 13.197 -5.441 -3.590 1.00 95.69 74 LYS A N 1
ATOM 611 C CA . LYS A 1 74 ? 14.471 -5.856 -4.201 1.00 95.69 74 LYS A CA 1
ATOM 612 C C . LYS A 1 74 ? 14.423 -7.326 -4.620 1.00 95.69 74 LYS A C 1
ATOM 614 O O . LYS A 1 74 ? 14.295 -8.199 -3.763 1.00 95.69 74 LYS A O 1
ATOM 619 N N . LYS A 1 75 ? 14.642 -7.608 -5.910 1.00 95.38 75 LYS A N 1
ATOM 620 C CA . LYS A 1 75 ? 14.655 -8.973 -6.477 1.00 95.38 75 LYS A CA 1
ATOM 621 C C . LYS A 1 75 ? 15.621 -9.898 -5.725 1.00 95.38 75 LYS A C 1
ATOM 623 O O . LYS A 1 75 ? 15.250 -11.001 -5.340 1.00 95.38 75 LYS A O 1
ATOM 628 N N . GLN A 1 76 ? 16.828 -9.415 -5.422 1.00 95.06 76 GLN A N 1
ATOM 629 C CA . GLN A 1 76 ? 17.830 -10.179 -4.670 1.00 95.06 76 GLN A CA 1
ATOM 630 C C . GLN A 1 76 ? 17.361 -10.534 -3.249 1.00 95.06 76 GLN A C 1
ATOM 632 O O . GLN A 1 76 ? 17.585 -11.649 -2.787 1.00 95.06 76 GLN A O 1
ATOM 637 N N . THR A 1 77 ? 16.683 -9.616 -2.555 1.00 94.19 77 THR A N 1
ATOM 638 C CA . THR A 1 77 ? 16.140 -9.878 -1.213 1.00 94.19 77 THR A CA 1
ATOM 639 C C . THR A 1 77 ? 15.018 -10.911 -1.261 1.00 94.19 77 THR A C 1
ATOM 641 O O . THR A 1 77 ? 14.985 -11.799 -0.413 1.00 94.19 77 THR A O 1
ATOM 644 N N . LEU A 1 78 ? 14.141 -10.831 -2.266 1.00 93.94 78 LEU A N 1
ATOM 645 C CA . LEU A 1 78 ? 13.064 -11.803 -2.464 1.00 93.94 78 LEU A CA 1
ATOM 646 C C . LEU A 1 78 ? 13.606 -13.207 -2.751 1.00 93.94 78 LEU A C 1
ATOM 648 O O . LEU A 1 78 ? 13.096 -14.170 -2.184 1.00 93.94 78 LEU A O 1
ATOM 652 N N . LEU A 1 79 ? 14.658 -13.316 -3.571 1.00 93.88 79 LEU A N 1
ATOM 653 C CA . LEU A 1 79 ? 15.357 -14.579 -3.834 1.00 93.88 79 LEU A CA 1
ATOM 654 C C . LEU A 1 79 ? 15.950 -15.167 -2.551 1.00 93.88 79 LEU A C 1
ATOM 656 O O . LEU A 1 79 ? 15.655 -16.307 -2.209 1.00 93.88 79 LEU A O 1
ATOM 660 N N . MET A 1 80 ? 16.732 -14.378 -1.806 1.00 94.38 80 MET A N 1
ATOM 661 C CA . MET A 1 80 ? 17.376 -14.850 -0.572 1.00 94.38 80 MET A CA 1
ATOM 662 C C . MET A 1 80 ? 16.372 -15.295 0.498 1.00 94.38 80 MET A C 1
ATOM 664 O O . MET A 1 80 ? 16.682 -16.171 1.297 1.00 94.38 80 MET A O 1
ATOM 668 N N . ARG A 1 81 ? 15.177 -14.694 0.528 1.00 93.12 81 ARG A N 1
ATOM 669 C CA . ARG A 1 81 ? 14.116 -15.031 1.489 1.00 93.12 81 ARG A CA 1
ATOM 670 C C . ARG A 1 81 ? 13.102 -16.047 0.968 1.00 93.12 81 ARG A C 1
ATOM 672 O O . ARG A 1 81 ? 12.161 -16.359 1.689 1.00 93.12 81 ARG A O 1
ATOM 679 N N . ASN A 1 82 ? 13.265 -16.538 -0.260 1.00 93.38 82 ASN A N 1
ATOM 680 C CA . ASN A 1 82 ? 12.312 -17.425 -0.927 1.00 93.38 82 ASN A CA 1
ATOM 681 C C . ASN A 1 82 ? 10.868 -16.866 -0.963 1.00 93.38 82 ASN A C 1
ATOM 683 O O . ASN A 1 82 ? 9.897 -17.582 -0.732 1.00 93.38 82 ASN A O 1
ATOM 687 N N . GLN A 1 83 ? 10.724 -15.561 -1.227 1.00 93.50 83 GLN A N 1
ATOM 688 C CA . GLN A 1 83 ? 9.443 -14.832 -1.170 1.00 93.50 83 GLN A CA 1
ATOM 689 C C . GLN A 1 83 ? 8.842 -14.500 -2.542 1.00 93.50 83 GLN A C 1
ATOM 691 O O . GLN A 1 83 ? 7.791 -13.870 -2.611 1.00 93.50 83 GLN A O 1
ATOM 696 N N . ILE A 1 84 ? 9.468 -14.924 -3.643 1.00 91.88 84 ILE A N 1
ATOM 697 C CA . ILE A 1 84 ? 8.989 -14.612 -5.001 1.00 91.88 84 ILE A CA 1
ATOM 698 C C . ILE A 1 84 ? 7.552 -15.100 -5.222 1.00 91.88 84 ILE A C 1
ATOM 700 O O . ILE A 1 84 ? 6.704 -14.326 -5.656 1.00 91.88 84 ILE A O 1
ATOM 704 N N . ASN A 1 85 ? 7.256 -16.350 -4.859 1.00 93.12 85 ASN A N 1
ATOM 705 C CA . ASN A 1 85 ? 5.915 -16.915 -5.036 1.00 93.12 85 ASN A CA 1
ATOM 706 C C . ASN A 1 85 ? 4.864 -16.187 -4.191 1.00 93.12 85 ASN A C 1
ATOM 708 O O . ASN A 1 85 ? 3.736 -16.009 -4.635 1.00 93.12 85 ASN A O 1
ATOM 712 N N . GLN A 1 86 ? 5.241 -15.725 -2.996 1.00 91.31 86 GLN A N 1
ATOM 713 C CA . GLN A 1 86 ? 4.351 -14.935 -2.148 1.00 91.31 86 GLN A CA 1
ATOM 714 C C . GLN A 1 86 ? 4.026 -13.583 -2.793 1.00 91.31 86 GLN A C 1
ATOM 716 O O . GLN A 1 86 ? 2.877 -13.160 -2.753 1.00 91.31 86 GLN A O 1
ATOM 721 N N . VAL A 1 87 ? 5.011 -12.934 -3.419 1.00 92.50 87 VAL A N 1
ATOM 722 C CA . VAL A 1 87 ? 4.801 -11.674 -4.145 1.00 92.50 87 VAL A CA 1
ATOM 723 C C . VAL A 1 87 ? 3.887 -11.867 -5.358 1.00 92.50 87 VAL A C 1
ATOM 725 O O . VAL A 1 87 ? 3.029 -11.022 -5.600 1.0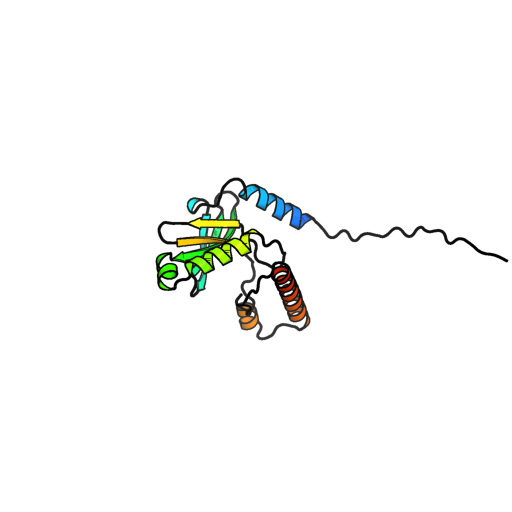0 92.50 87 VAL A O 1
ATOM 728 N N . TYR A 1 88 ? 4.027 -12.968 -6.104 1.00 92.56 88 TYR A N 1
ATOM 729 C CA . TYR A 1 88 ? 3.107 -13.274 -7.205 1.00 92.56 88 TYR A CA 1
ATOM 730 C C . TYR A 1 88 ? 1.689 -13.555 -6.710 1.00 92.56 88 TYR A C 1
ATOM 732 O O . TYR A 1 88 ? 0.752 -12.983 -7.251 1.00 92.56 88 TYR A O 1
ATOM 740 N N . ALA A 1 89 ? 1.535 -14.336 -5.638 1.00 92.31 89 ALA A N 1
ATOM 741 C CA . ALA A 1 89 ? 0.227 -14.568 -5.035 1.00 92.31 89 ALA A CA 1
ATOM 742 C C . ALA A 1 89 ? -0.428 -13.259 -4.555 1.00 92.31 89 ALA A C 1
ATOM 744 O O . ALA A 1 89 ? -1.611 -13.051 -4.792 1.00 92.31 89 ALA A O 1
ATOM 745 N N . GLU A 1 90 ? 0.337 -12.356 -3.927 1.00 92.00 90 GLU A N 1
ATOM 746 C CA . GLU A 1 90 ? -0.154 -11.036 -3.501 1.00 92.00 90 GLU A CA 1
ATOM 747 C C . GLU A 1 90 ? -0.626 -10.202 -4.702 1.00 92.00 90 GLU A C 1
ATOM 749 O O . GLU A 1 90 ? -1.730 -9.666 -4.674 1.00 92.00 90 GLU A O 1
ATOM 754 N N . ARG A 1 91 ? 0.165 -10.144 -5.783 1.00 93.50 91 ARG A N 1
ATOM 755 C CA . ARG A 1 91 ? -0.221 -9.469 -7.034 1.00 93.50 91 ARG A CA 1
ATOM 756 C C . ARG A 1 91 ? -1.513 -10.047 -7.612 1.00 93.50 91 ARG A C 1
ATOM 758 O O . ARG A 1 91 ? -2.390 -9.291 -8.019 1.00 93.50 91 ARG A O 1
ATOM 765 N N . ASP A 1 92 ? -1.600 -11.371 -7.691 1.00 92.69 92 ASP A N 1
ATOM 766 C CA . ASP A 1 92 ? -2.720 -12.052 -8.335 1.00 92.69 92 ASP A CA 1
ATOM 767 C C . ASP A 1 92 ? -4.009 -11.811 -7.550 1.00 92.69 92 ASP A C 1
ATOM 769 O O . ASP A 1 92 ? -5.012 -11.455 -8.157 1.00 92.69 92 ASP A O 1
ATOM 773 N N . ILE A 1 93 ? -3.952 -11.888 -6.213 1.00 92.12 93 ILE A N 1
ATOM 774 C CA . ILE A 1 93 ? -5.064 -11.524 -5.322 1.00 92.12 93 ILE A CA 1
ATOM 775 C C . ILE A 1 93 ? -5.524 -10.092 -5.590 1.00 92.12 93 ILE A C 1
ATOM 777 O O . ILE A 1 93 ? -6.689 -9.857 -5.892 1.00 92.12 93 ILE A O 1
ATOM 781 N N . LEU A 1 94 ? -4.592 -9.143 -5.537 1.00 91.31 94 LEU A N 1
ATOM 782 C CA . LEU A 1 94 ? -4.884 -7.724 -5.711 1.00 91.31 94 LEU A CA 1
ATOM 783 C C . LEU A 1 94 ? -5.469 -7.380 -7.092 1.00 91.31 94 LEU A C 1
ATOM 785 O O . LEU A 1 94 ? -6.130 -6.360 -7.240 1.00 91.31 94 LEU A O 1
ATOM 789 N N . THR A 1 95 ? -5.246 -8.214 -8.109 1.00 89.81 95 THR A N 1
ATOM 790 C CA . THR A 1 95 ? -5.723 -7.947 -9.476 1.00 89.81 95 THR A CA 1
ATOM 791 C C . THR A 1 95 ? -7.239 -8.080 -9.614 1.00 89.81 95 THR A C 1
ATOM 793 O O . THR A 1 95 ? -7.829 -7.390 -10.440 1.00 89.81 95 THR A O 1
ATOM 796 N N . PHE A 1 96 ? -7.881 -8.946 -8.827 1.00 86.06 96 PHE A N 1
ATOM 797 C CA . PHE A 1 96 ? -9.330 -9.170 -8.908 1.00 86.06 96 PHE A CA 1
ATOM 798 C C . PHE A 1 96 ? -10.105 -8.614 -7.710 1.00 86.06 96 PHE A C 1
ATOM 800 O O . PHE A 1 96 ? -11.330 -8.725 -7.681 1.00 86.06 96 PHE A O 1
ATOM 807 N N . THR A 1 97 ? -9.423 -8.031 -6.720 1.00 87.94 97 THR A N 1
ATOM 808 C CA . THR A 1 97 ? -10.096 -7.388 -5.590 1.00 87.94 97 THR A CA 1
ATOM 809 C C . THR A 1 97 ? -10.755 -6.090 -6.036 1.00 87.94 97 THR A C 1
ATOM 811 O O . THR A 1 97 ? -10.085 -5.178 -6.514 1.00 87.94 97 THR A O 1
ATOM 814 N N . ASP A 1 98 ? -12.061 -6.009 -5.826 1.00 88.94 98 ASP A N 1
ATOM 815 C CA . ASP A 1 98 ? -12.890 -4.833 -6.050 1.00 88.94 98 ASP A CA 1
ATOM 816 C C . ASP A 1 98 ? -13.820 -4.671 -4.842 1.00 88.94 98 ASP A C 1
ATOM 818 O O . ASP A 1 98 ? -14.882 -5.292 -4.739 1.00 88.94 98 ASP A O 1
ATOM 822 N N . ASN A 1 99 ? -13.331 -3.940 -3.841 1.00 92.19 99 ASN A N 1
ATOM 823 C CA . ASN A 1 99 ? -14.032 -3.686 -2.591 1.00 92.19 99 ASN A CA 1
ATOM 824 C C . ASN A 1 99 ? -13.577 -2.333 -2.021 1.00 92.19 99 ASN A C 1
ATOM 826 O O . ASN A 1 99 ? -12.373 -2.105 -1.944 1.00 92.19 99 ASN A O 1
ATOM 830 N N . PRO A 1 100 ? -14.492 -1.461 -1.557 1.00 93.69 100 PRO A N 1
ATOM 831 C CA . PRO A 1 100 ? -14.144 -0.114 -1.086 1.00 93.69 100 PRO A CA 1
ATOM 832 C C . PRO A 1 100 ? -13.259 -0.085 0.171 1.00 93.69 100 PRO A C 1
ATOM 834 O O . PRO A 1 100 ? -12.717 0.962 0.509 1.00 93.69 100 PRO A O 1
ATOM 837 N N . PHE A 1 101 ? -13.120 -1.210 0.873 1.00 94.25 101 PHE A N 1
ATOM 838 C CA . PHE A 1 101 ? -12.307 -1.348 2.082 1.00 94.25 101 PHE A CA 1
ATOM 839 C C . PHE A 1 101 ? -11.036 -2.180 1.842 1.00 94.25 101 PHE A C 1
ATOM 841 O O . PHE A 1 101 ? -10.331 -2.529 2.789 1.00 94.25 101 PHE A O 1
ATOM 848 N N . VAL A 1 102 ? -10.735 -2.503 0.580 1.00 93.62 102 VAL A N 1
ATOM 849 C CA . VAL A 1 102 ? -9.489 -3.142 0.148 1.00 93.62 102 VAL A CA 1
ATOM 850 C C . VAL A 1 102 ? -8.772 -2.186 -0.798 1.00 93.62 102 VAL A C 1
ATOM 852 O O . VAL A 1 102 ? -9.353 -1.706 -1.763 1.00 93.62 102 VAL A O 1
ATOM 855 N N . VAL A 1 103 ? -7.495 -1.916 -0.523 1.00 92.75 103 VAL A N 1
ATOM 856 C CA . VAL A 1 103 ? -6.674 -0.993 -1.321 1.00 92.75 103 VAL A CA 1
ATOM 857 C C . VAL A 1 103 ? -6.659 -1.415 -2.788 1.00 92.75 103 VAL A C 1
ATOM 859 O O . VAL A 1 103 ? -6.274 -2.543 -3.111 1.00 92.75 103 VAL A O 1
ATOM 862 N N . SER A 1 104 ? -7.003 -0.482 -3.675 1.00 93.50 104 SER A N 1
ATOM 863 C CA . SER A 1 104 ? -7.089 -0.760 -5.108 1.00 93.50 104 SER A CA 1
ATOM 864 C C . SER A 1 104 ? -5.709 -0.981 -5.736 1.00 93.50 104 SER A C 1
ATOM 866 O O . SER A 1 104 ? -4.719 -0.320 -5.392 1.00 93.50 104 SER A O 1
ATOM 868 N N . PHE A 1 105 ? -5.640 -1.888 -6.710 1.00 94.50 105 PHE A N 1
ATOM 869 C CA . PHE A 1 105 ? -4.421 -2.220 -7.442 1.00 94.50 105 PHE A CA 1
ATOM 870 C C . PHE A 1 105 ? -4.477 -1.713 -8.880 1.00 94.50 105 PHE A C 1
ATOM 872 O O . PHE A 1 105 ? -5.413 -2.003 -9.618 1.00 94.50 105 PHE A O 1
ATOM 879 N N . TYR A 1 106 ? -3.436 -0.988 -9.285 1.00 93.38 106 TYR A N 1
ATOM 880 C CA . TYR A 1 106 ? -3.341 -0.344 -10.601 1.00 93.38 106 TYR A CA 1
ATOM 881 C C . TYR A 1 106 ? -2.325 -1.027 -11.522 1.00 93.38 106 TYR A C 1
ATOM 883 O O . TYR A 1 106 ? -2.072 -0.573 -12.635 1.00 93.38 106 TYR A O 1
ATOM 891 N N . GLY A 1 107 ? -1.714 -2.118 -11.059 1.00 94.44 107 GLY A N 1
ATOM 892 C CA . GLY A 1 107 ? -0.789 -2.922 -11.843 1.00 94.44 107 GLY A CA 1
ATOM 893 C C . GLY A 1 107 ? 0.601 -3.036 -11.231 1.00 94.44 107 GLY A C 1
ATOM 894 O O . GLY A 1 107 ? 0.924 -2.517 -10.161 1.00 94.44 107 GLY A O 1
ATOM 895 N N . SER A 1 108 ? 1.455 -3.767 -11.936 1.00 95.38 108 SER A N 1
ATOM 896 C CA . SER A 1 108 ? 2.831 -4.016 -11.523 1.00 95.38 108 SER A CA 1
ATOM 897 C C . SER A 1 108 ? 3.773 -3.931 -12.705 1.00 95.38 108 SER A C 1
ATOM 899 O O . SER A 1 108 ? 3.402 -4.286 -13.821 1.00 95.38 108 SER A O 1
ATOM 901 N N . PHE A 1 109 ? 5.012 -3.554 -12.428 1.00 95.81 109 PHE A N 1
ATOM 902 C CA . PHE A 1 109 ? 6.099 -3.573 -13.393 1.00 95.81 109 PHE A CA 1
ATOM 903 C C . PHE A 1 109 ? 7.386 -4.025 -12.725 1.00 95.81 109 PHE A C 1
ATOM 905 O O . PHE A 1 109 ? 7.493 -4.112 -11.498 1.00 95.81 109 PHE A O 1
ATOM 912 N N . GLU A 1 110 ? 8.387 -4.323 -13.536 1.00 95.25 110 GLU A N 1
ATOM 913 C CA . GLU A 1 110 ? 9.700 -4.684 -13.044 1.00 95.25 110 GLU A CA 1
ATOM 914 C C . GLU A 1 110 ? 10.769 -3.731 -13.547 1.00 95.25 110 GLU A C 1
ATOM 916 O O . GLU A 1 110 ? 10.704 -3.192 -14.646 1.00 95.25 110 GLU A O 1
ATOM 921 N N . THR A 1 111 ? 11.786 -3.551 -12.716 1.00 94.81 111 THR A N 1
ATOM 922 C CA . THR A 1 111 ? 13.016 -2.862 -13.087 1.00 94.81 111 THR A CA 1
ATOM 923 C C . THR A 1 111 ? 14.163 -3.863 -13.054 1.00 94.81 111 THR A C 1
ATOM 925 O O . THR A 1 111 ? 13.998 -5.038 -12.690 1.00 94.81 111 THR A O 1
ATOM 928 N N . ARG A 1 112 ? 15.377 -3.399 -13.366 1.00 95.38 112 ARG A N 1
ATOM 929 C CA . ARG A 1 112 ? 16.585 -4.229 -13.261 1.00 95.38 112 ARG A CA 1
ATOM 930 C C . ARG A 1 112 ? 16.751 -4.861 -11.873 1.00 95.38 112 ARG A C 1
ATOM 932 O O . ARG A 1 112 ? 17.232 -5.985 -11.764 1.00 95.38 112 ARG A O 1
ATOM 939 N N . HIS A 1 113 ? 16.351 -4.157 -10.813 1.00 95.50 113 HIS A N 1
ATOM 940 C CA . HIS A 1 113 ? 16.626 -4.568 -9.431 1.00 95.50 113 HIS A CA 1
ATOM 941 C C . HIS A 1 113 ? 15.379 -4.786 -8.571 1.00 95.50 113 HIS A C 1
ATOM 943 O O . HIS A 1 113 ? 15.503 -5.359 -7.486 1.00 95.50 113 HIS A O 1
ATOM 949 N N . HIS A 1 114 ? 14.197 -4.365 -9.027 1.00 96.19 114 HIS A N 1
ATOM 950 C CA . HIS A 1 114 ? 12.986 -4.380 -8.211 1.00 96.19 114 HIS A CA 1
ATOM 951 C C . HIS A 1 114 ? 11.791 -5.007 -8.932 1.00 96.19 114 HIS A C 1
ATOM 953 O O . HIS A 1 114 ? 11.677 -4.923 -10.153 1.00 96.19 114 HIS A O 1
ATOM 959 N N . LEU A 1 115 ? 10.902 -5.612 -8.147 1.00 96.06 115 LEU A N 1
ATOM 960 C CA . LEU A 1 115 ? 9.493 -5.773 -8.496 1.00 96.06 115 LEU A CA 1
ATOM 961 C C . LEU A 1 115 ? 8.723 -4.600 -7.886 1.00 96.06 115 LEU A C 1
ATOM 963 O O . LEU A 1 115 ? 8.957 -4.246 -6.724 1.00 96.06 115 LEU A O 1
ATOM 967 N N . CYS A 1 116 ? 7.843 -3.996 -8.675 1.00 96.88 116 CYS A N 1
ATOM 968 C CA . CYS A 1 116 ? 7.114 -2.789 -8.323 1.00 96.88 116 CYS A CA 1
ATOM 969 C C . CYS A 1 116 ? 5.608 -3.045 -8.405 1.00 96.88 116 CYS A C 1
ATOM 971 O O . CYS A 1 116 ? 5.121 -3.526 -9.424 1.00 96.88 116 CYS A O 1
ATOM 973 N N . MET A 1 117 ? 4.880 -2.704 -7.345 1.00 96.19 117 MET A N 1
ATOM 974 C CA . MET A 1 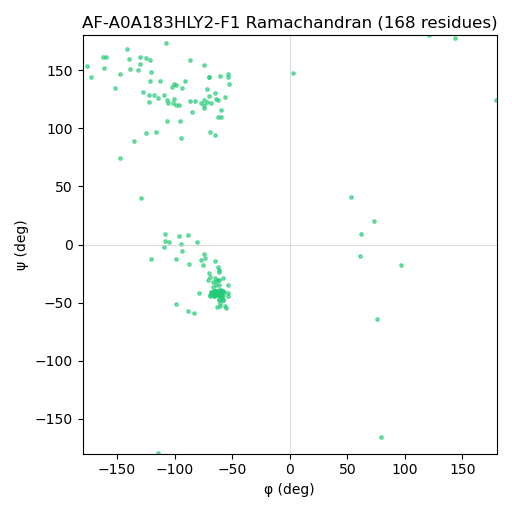117 ? 3.415 -2.744 -7.299 1.00 96.19 117 MET A CA 1
ATOM 975 C C . MET A 1 117 ? 2.885 -1.323 -7.152 1.00 96.19 117 MET A C 1
ATOM 977 O O . MET A 1 117 ? 3.312 -0.604 -6.243 1.00 96.19 117 MET A O 1
ATOM 981 N N . LEU A 1 118 ? 1.989 -0.931 -8.052 1.00 96.81 118 LEU A N 1
ATOM 982 C CA . LEU A 1 118 ? 1.322 0.359 -8.053 1.00 96.81 118 LEU A CA 1
ATOM 983 C C . LEU A 1 118 ? -0.065 0.201 -7.431 1.00 96.81 118 LEU A C 1
ATOM 985 O O . LEU A 1 118 ? -0.892 -0.577 -7.904 1.00 96.81 118 LEU A O 1
ATOM 989 N N . MET A 1 119 ? -0.293 0.923 -6.346 1.00 95.62 119 MET A N 1
ATOM 990 C CA . MET A 1 119 ? -1.472 0.790 -5.501 1.00 95.62 119 MET A CA 1
ATOM 991 C C . MET A 1 119 ? -2.091 2.162 -5.252 1.00 95.62 119 MET A C 1
ATOM 993 O O . MET A 1 119 ? -1.436 3.198 -5.416 1.00 95.62 119 MET A O 1
ATOM 997 N N . GLU A 1 120 ? -3.348 2.163 -4.831 1.00 94.94 120 GLU A N 1
ATOM 998 C CA . GLU A 1 120 ? -4.040 3.354 -4.354 1.00 94.94 120 GLU A CA 1
ATOM 999 C C . GLU A 1 120 ? -3.245 4.059 -3.246 1.00 94.94 120 GLU A C 1
ATOM 1001 O O . GLU A 1 120 ? -2.666 3.429 -2.355 1.00 94.94 120 GLU A O 1
ATOM 1006 N N . TYR A 1 121 ? -3.200 5.391 -3.308 1.00 96.19 121 TYR A N 1
ATOM 1007 C CA . TYR A 1 121 ? -2.662 6.197 -2.222 1.00 96.19 121 TYR A CA 1
ATOM 1008 C C . TYR A 1 121 ? -3.788 6.666 -1.302 1.00 96.19 121 TYR A C 1
ATOM 1010 O O . TYR A 1 121 ? -4.517 7.595 -1.637 1.00 96.19 121 TYR A O 1
ATOM 1018 N N . VAL A 1 122 ? -3.866 6.066 -0.115 1.00 93.56 122 VAL A N 1
ATOM 1019 C CA . VAL A 1 122 ? -4.822 6.463 0.923 1.00 93.56 122 VAL A CA 1
ATOM 1020 C C . VAL A 1 122 ? -4.232 7.590 1.776 1.00 93.56 122 VAL A C 1
ATOM 1022 O O . VAL A 1 122 ? -3.141 7.473 2.351 1.00 93.56 122 VAL A O 1
ATOM 1025 N N . GLU A 1 123 ? -4.941 8.714 1.849 1.00 90.75 123 GLU A N 1
ATOM 1026 C CA . GLU A 1 123 ? -4.580 9.827 2.728 1.00 90.75 123 GLU A CA 1
ATOM 1027 C C . GLU A 1 123 ? -4.903 9.499 4.198 1.00 90.75 123 GLU A C 1
ATOM 1029 O O . GLU A 1 123 ? -5.771 8.691 4.498 1.00 90.75 123 GLU A O 1
ATOM 1034 N N . GLY A 1 124 ? -4.194 10.121 5.145 1.00 87.75 124 GLY A N 1
ATOM 1035 C CA . GLY A 1 124 ? -4.420 9.903 6.585 1.00 87.75 124 GLY A CA 1
ATOM 1036 C C . GLY A 1 124 ? -3.486 8.885 7.254 1.00 87.75 124 GLY A C 1
ATOM 1037 O O . GLY A 1 124 ? -3.285 8.971 8.464 1.00 87.75 124 GLY A O 1
ATOM 1038 N N . GLY A 1 125 ? -2.807 8.032 6.479 1.00 89.50 125 GLY A N 1
ATOM 1039 C CA . GLY A 1 125 ? -1.826 7.070 6.998 1.00 89.50 125 GLY A CA 1
ATOM 1040 C C . GLY A 1 125 ? -2.463 5.823 7.620 1.00 89.50 125 GLY A C 1
ATOM 1041 O O . GLY A 1 125 ? -3.635 5.548 7.400 1.00 89.50 125 GLY A O 1
ATOM 1042 N N . ASP A 1 126 ? -1.673 5.049 8.367 1.00 91.44 126 ASP A N 1
ATOM 1043 C CA . ASP A 1 126 ? -2.128 3.793 8.975 1.00 91.44 126 ASP A CA 1
ATOM 1044 C C . ASP A 1 126 ? -2.801 3.980 10.351 1.00 91.44 126 ASP A C 1
ATOM 1046 O O . ASP A 1 126 ? -2.602 4.977 11.061 1.00 91.44 126 ASP A O 1
ATOM 1050 N N . CYS A 1 127 ? -3.611 2.993 10.751 1.00 92.50 127 CYS A N 1
ATOM 1051 C CA . CYS A 1 127 ? -4.345 3.030 12.015 1.00 92.50 127 CYS A CA 1
ATOM 1052 C C . CYS A 1 127 ? -3.399 3.009 13.231 1.00 92.50 127 CYS A C 1
ATOM 1054 O O . CYS A 1 127 ? -3.723 3.576 14.277 1.00 92.50 127 CYS A O 1
ATOM 1056 N N . ALA A 1 128 ? -2.211 2.407 13.120 1.00 91.75 128 ALA A N 1
ATOM 1057 C CA . ALA A 1 128 ? -1.207 2.417 14.179 1.00 91.75 128 ALA A CA 1
ATOM 1058 C C . ALA A 1 128 ? -0.686 3.837 14.456 1.00 91.75 128 ALA A C 1
ATOM 1060 O O . ALA A 1 128 ? -0.531 4.225 15.616 1.00 91.75 128 ALA A O 1
ATOM 1061 N N . ALA A 1 129 ? -0.430 4.630 13.416 1.00 91.19 129 ALA A N 1
ATOM 1062 C CA . ALA A 1 129 ? -0.034 6.027 13.522 1.00 91.19 129 ALA A CA 1
ATOM 1063 C C . ALA A 1 129 ? -1.158 6.879 14.125 1.00 91.19 129 ALA A C 1
ATOM 1065 O O . ALA A 1 129 ? -0.890 7.722 14.988 1.00 91.19 129 ALA A O 1
ATOM 1066 N N . LEU A 1 130 ? -2.410 6.618 13.737 1.00 92.38 130 LEU A N 1
ATOM 1067 C CA . LEU A 1 130 ? -3.577 7.269 14.329 1.00 92.38 130 LEU A CA 1
ATOM 1068 C C . LEU A 1 130 ? -3.682 6.974 15.833 1.00 92.38 130 LEU A C 1
ATOM 1070 O O . LEU A 1 130 ? -3.753 7.907 16.632 1.00 92.38 130 LEU A O 1
ATOM 1074 N N . LEU A 1 131 ? -3.592 5.701 16.229 1.00 92.81 131 LEU A N 1
ATOM 1075 C CA . LEU A 1 131 ? -3.627 5.278 17.633 1.00 92.81 131 LEU A CA 1
ATOM 1076 C C . LEU A 1 131 ? -2.469 5.861 18.447 1.00 92.81 131 LEU A C 1
ATOM 1078 O O . LEU A 1 131 ? -2.673 6.295 19.576 1.00 92.81 131 LEU A O 1
ATOM 1082 N N . LYS A 1 132 ? -1.259 5.948 17.881 1.00 92.31 132 LYS A N 1
ATOM 1083 C CA . LYS A 1 132 ? -0.124 6.616 18.543 1.00 92.31 132 LYS A CA 1
ATOM 1084 C C . LYS A 1 132 ? -0.391 8.097 18.808 1.00 92.31 132 LYS A C 1
ATOM 1086 O O . LYS A 1 132 ? 0.085 8.622 19.810 1.00 92.31 132 LYS A O 1
ATOM 1091 N N . LYS A 1 133 ? -1.122 8.773 17.917 1.00 90.88 133 LYS A N 1
ATOM 1092 C CA . LYS A 1 133 ? -1.446 10.198 18.041 1.00 90.88 133 LYS A CA 1
ATOM 1093 C C . LYS A 1 133 ? -2.588 10.454 19.027 1.00 90.88 133 LYS A C 1
ATOM 1095 O O . LYS A 1 133 ? -2.521 11.425 19.773 1.00 90.88 133 LYS A O 1
ATOM 1100 N N . THR A 1 134 ? -3.637 9.632 19.011 1.00 90.75 134 THR A N 1
ATOM 1101 C CA . THR A 1 134 ? -4.856 9.860 19.811 1.00 90.75 134 THR A CA 1
ATOM 1102 C C . THR A 1 134 ? -4.899 9.054 21.110 1.00 90.75 134 THR A C 1
ATOM 1104 O O . THR A 1 134 ? -5.737 9.317 21.969 1.00 90.75 134 THR A O 1
ATOM 1107 N N . GLY A 1 135 ? -4.014 8.068 21.274 1.00 91.38 135 GLY A N 1
ATOM 1108 C CA . GLY A 1 135 ? -4.000 7.113 22.382 1.00 91.38 135 GLY A CA 1
ATOM 1109 C C . GLY A 1 135 ? -5.082 6.044 22.232 1.00 91.38 135 GLY A C 1
ATOM 1110 O O . GLY A 1 135 ? -4.782 4.867 22.056 1.00 91.38 135 GLY A O 1
ATOM 1111 N N . THR A 1 136 ? -6.348 6.459 22.277 1.00 91.75 136 THR A N 1
ATOM 1112 C CA . THR A 1 136 ? -7.508 5.585 22.046 1.00 91.75 136 THR A CA 1
ATOM 1113 C C . THR A 1 136 ? -8.447 6.211 21.024 1.00 91.75 136 THR A C 1
ATOM 1115 O O . THR A 1 136 ? -8.431 7.426 20.808 1.00 91.75 136 THR A O 1
ATOM 1118 N N . LEU A 1 137 ? -9.230 5.375 20.344 1.00 92.12 137 LEU A N 1
ATOM 1119 C CA . LEU A 1 137 ? -10.275 5.842 19.440 1.00 92.12 137 LEU A CA 1
ATOM 1120 C C . LEU A 1 137 ? -11.592 5.990 20.210 1.00 92.12 137 LEU A C 1
ATOM 1122 O O . LEU A 1 137 ? -11.908 5.124 21.030 1.00 92.12 137 LEU A O 1
ATOM 1126 N N . PRO A 1 138 ? -12.386 7.038 19.929 1.00 95.12 138 PRO A N 1
ATOM 1127 C CA . PRO A 1 138 ? -13.771 7.099 20.372 1.00 95.12 138 PRO A CA 1
ATOM 1128 C C . PRO A 1 138 ? -14.540 5.853 19.927 1.00 95.12 138 PRO A C 1
ATOM 1130 O O . PRO A 1 138 ? -14.287 5.312 18.847 1.00 95.12 138 PRO A O 1
ATOM 1133 N N . LEU A 1 139 ? -15.506 5.425 20.742 1.00 95.69 139 LEU A N 1
ATOM 1134 C CA . LEU A 1 139 ? -16.268 4.197 20.504 1.00 95.69 139 LEU A CA 1
ATOM 1135 C C . LEU A 1 139 ? -16.909 4.162 19.109 1.00 95.69 139 LEU A C 1
ATOM 1137 O O . LEU A 1 139 ? -16.876 3.130 18.444 1.00 95.69 139 LEU A O 1
ATOM 1141 N N . ASP A 1 140 ? -17.463 5.285 18.655 1.00 95.88 140 ASP A N 1
ATOM 1142 C CA . ASP A 1 140 ? -18.146 5.353 17.363 1.00 95.88 140 ASP A CA 1
ATOM 1143 C C . ASP A 1 140 ? -17.175 5.206 16.186 1.00 95.88 140 ASP A C 1
ATOM 1145 O O . ASP A 1 140 ? -17.457 4.461 15.250 1.00 95.88 140 ASP A O 1
ATOM 1149 N N . THR A 1 141 ? -15.994 5.825 16.264 1.00 94.12 141 THR A N 1
ATOM 1150 C CA . THR A 1 141 ? -14.932 5.669 15.257 1.00 94.12 141 THR A CA 1
ATOM 1151 C C . THR A 1 141 ? -14.390 4.244 15.237 1.00 94.12 141 THR A C 1
ATOM 1153 O O . THR A 1 141 ? -14.232 3.659 14.170 1.00 94.12 141 THR A O 1
ATOM 1156 N N . ALA A 1 142 ? -14.145 3.657 16.412 1.00 95.69 142 ALA A N 1
ATOM 1157 C CA . ALA A 1 142 ? -13.697 2.273 16.510 1.00 95.69 142 ALA A CA 1
ATOM 1158 C C . ALA A 1 142 ? -14.727 1.305 15.902 1.00 95.69 142 ALA A C 1
ATOM 1160 O O . ALA A 1 142 ? -14.348 0.375 15.194 1.00 95.69 142 ALA A O 1
ATOM 1161 N N . ARG A 1 143 ? -16.027 1.545 16.129 1.00 97.25 143 ARG A N 1
ATOM 1162 C CA . ARG A 1 143 ? -17.111 0.749 15.537 1.00 97.25 143 ARG A CA 1
ATOM 1163 C C . ARG A 1 143 ? -17.090 0.804 14.011 1.00 97.25 143 ARG A C 1
ATOM 1165 O O . ARG A 1 143 ? -17.254 -0.242 13.391 1.00 97.25 143 ARG A O 1
ATOM 1172 N N . LEU A 1 144 ? -16.878 1.986 13.428 1.00 96.12 144 LEU A N 1
ATOM 1173 C CA . LEU A 1 144 ? -16.786 2.152 11.975 1.00 96.12 144 LEU A CA 1
ATOM 1174 C C . LEU A 1 144 ? -15.597 1.379 11.398 1.00 96.12 144 LEU A C 1
ATOM 1176 O O . LEU A 1 144 ? -15.812 0.509 10.564 1.00 96.12 144 LEU A O 1
ATOM 1180 N N . TYR A 1 145 ? -14.381 1.584 11.914 1.00 95.25 145 TYR A N 1
ATOM 1181 C CA . TYR A 1 145 ? -13.202 0.870 11.407 1.00 95.25 145 TYR A CA 1
ATOM 1182 C C . TYR A 1 145 ? -13.317 -0.647 11.541 1.00 95.25 145 TYR A C 1
ATOM 1184 O O . TYR A 1 145 ? -12.915 -1.380 10.640 1.00 95.25 145 TYR A O 1
ATOM 1192 N N . ILE A 1 146 ? -13.886 -1.139 12.646 1.00 96.31 146 ILE A N 1
ATOM 1193 C CA . ILE A 1 146 ? -14.133 -2.575 12.812 1.00 96.31 146 ILE A CA 1
ATOM 1194 C C . ILE A 1 146 ? -15.159 -3.063 11.784 1.00 96.31 146 ILE A C 1
ATOM 1196 O O . ILE A 1 146 ? -14.942 -4.114 11.189 1.00 96.31 146 ILE A O 1
ATOM 1200 N N . ALA A 1 147 ? -16.246 -2.324 11.549 1.00 97.88 147 ALA A N 1
ATOM 1201 C CA . ALA A 1 147 ? -17.254 -2.703 10.561 1.00 97.88 147 ALA A CA 1
ATOM 1202 C C . ALA A 1 147 ? -16.665 -2.766 9.141 1.00 97.88 147 ALA A C 1
ATOM 1204 O O . ALA A 1 147 ? -16.836 -3.775 8.463 1.00 97.88 147 ALA A O 1
ATOM 1205 N N . GLU A 1 148 ? -15.915 -1.745 8.724 1.00 96.69 148 GLU A N 1
ATOM 1206 C CA . GLU A 1 148 ? -15.229 -1.702 7.424 1.00 96.69 148 GLU A CA 1
ATOM 1207 C C . GLU A 1 148 ? -14.226 -2.855 7.279 1.00 96.69 148 GLU A C 1
ATOM 1209 O O . GLU A 1 148 ? -14.227 -3.568 6.277 1.00 96.69 148 GLU A O 1
ATOM 1214 N N . THR A 1 149 ? -13.438 -3.114 8.328 1.00 96.75 149 THR A N 1
ATOM 1215 C CA . THR A 1 149 ? -12.483 -4.232 8.367 1.00 96.75 149 THR A CA 1
ATOM 1216 C C . THR A 1 149 ? -13.189 -5.582 8.228 1.00 96.75 149 THR A C 1
ATOM 1218 O O . THR A 1 149 ? -12.729 -6.452 7.491 1.00 96.75 149 THR A O 1
ATOM 1221 N N . VAL A 1 150 ? -14.318 -5.780 8.916 1.00 97.69 150 VAL A N 1
ATOM 1222 C CA . VAL A 1 150 ? -15.109 -7.016 8.818 1.00 97.69 150 VAL A CA 1
ATOM 1223 C C . VAL A 1 150 ? -15.659 -7.197 7.405 1.00 97.69 150 VAL A C 1
ATOM 1225 O O . VAL A 1 150 ? -15.576 -8.303 6.879 1.00 97.69 150 VAL A O 1
ATOM 1228 N N . LEU A 1 151 ? -16.154 -6.132 6.769 1.00 97.31 151 LEU A N 1
ATOM 1229 C CA . LEU A 1 151 ? -16.644 -6.182 5.388 1.00 97.31 151 LEU A CA 1
ATOM 1230 C C . LEU A 1 151 ? -15.524 -6.507 4.387 1.00 97.31 151 LEU A C 1
ATOM 1232 O O . LEU A 1 151 ? -15.738 -7.304 3.474 1.00 97.31 151 LEU A O 1
ATOM 1236 N N . ALA A 1 152 ? -14.322 -5.953 4.574 1.00 96.06 152 ALA A N 1
ATOM 1237 C CA . ALA A 1 152 ? -13.153 -6.294 3.760 1.00 96.06 152 ALA A CA 1
ATOM 1238 C C . ALA A 1 152 ? -12.771 -7.778 3.903 1.00 96.06 152 ALA A C 1
ATOM 1240 O O . ALA A 1 152 ? -12.480 -8.463 2.923 1.00 96.06 152 ALA A O 1
ATOM 1241 N N . ILE A 1 153 ? -12.781 -8.292 5.134 1.00 96.69 153 ILE A N 1
ATOM 1242 C CA . ILE A 1 153 ? -12.422 -9.682 5.429 1.00 96.69 153 ILE A CA 1
ATOM 1243 C C . ILE A 1 153 ? -13.469 -10.654 4.888 1.00 96.69 153 ILE A C 1
ATOM 1245 O O . ILE A 1 153 ? -13.098 -11.660 4.290 1.00 96.69 153 ILE A O 1
ATOM 1249 N N . ASP A 1 154 ? -14.755 -10.361 5.077 1.00 97.44 154 ASP A N 1
ATOM 1250 C CA . ASP A 1 154 ? -15.854 -11.165 4.536 1.00 97.44 154 ASP A CA 1
ATOM 1251 C C . ASP A 1 154 ? -15.761 -11.260 3.008 1.00 97.44 154 ASP A C 1
ATOM 1253 O O . ASP A 1 154 ? -15.811 -12.353 2.437 1.00 97.44 154 ASP A O 1
ATOM 1257 N N . TYR A 1 155 ? -15.470 -10.129 2.356 1.00 96.00 155 TYR A N 1
ATOM 1258 C CA . TYR A 1 155 ? -15.184 -10.087 0.929 1.00 96.00 155 TYR A CA 1
ATOM 1259 C C . TYR A 1 155 ? -14.030 -11.024 0.546 1.00 96.00 155 TYR A C 1
ATOM 1261 O O . TYR A 1 155 ? -14.217 -11.889 -0.308 1.00 96.00 155 TYR A O 1
ATOM 1269 N N . LEU A 1 156 ? -12.863 -10.936 1.196 1.00 95.12 156 LEU A N 1
ATOM 1270 C CA . LEU A 1 156 ? -11.728 -11.827 0.906 1.00 95.12 156 LEU A CA 1
ATOM 1271 C C . LEU A 1 156 ? -12.067 -13.308 1.146 1.00 95.12 156 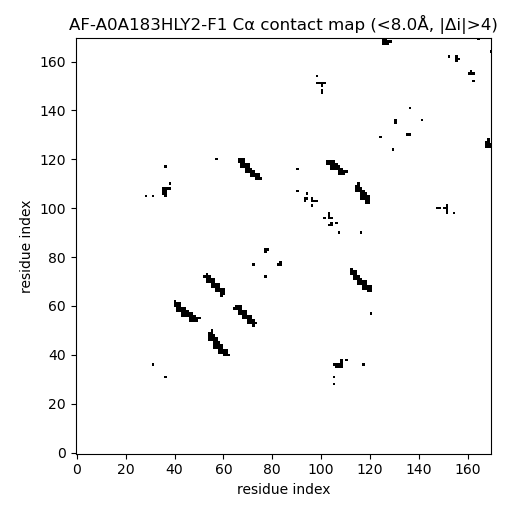LEU A C 1
ATOM 1273 O O . LEU A 1 156 ? -11.713 -14.174 0.340 1.00 95.12 156 LEU A O 1
ATOM 1277 N N . HIS A 1 157 ? -12.788 -13.607 2.226 1.00 96.81 157 HIS A N 1
ATOM 1278 C CA . HIS A 1 157 ? -13.210 -14.964 2.556 1.00 96.81 157 HIS A CA 1
ATOM 1279 C C . HIS A 1 157 ? -14.172 -15.550 1.516 1.00 96.81 157 HIS A C 1
ATOM 1281 O O . HIS A 1 157 ? -14.099 -16.752 1.258 1.00 96.81 157 HIS A O 1
ATOM 1287 N N . SER A 1 158 ? -15.002 -14.730 0.863 1.00 95.81 158 SER A N 1
ATOM 1288 C CA . SER A 1 158 ? -15.878 -15.186 -0.228 1.00 95.81 158 SER A CA 1
ATOM 1289 C C . SER A 1 158 ? -15.105 -15.744 -1.438 1.00 95.81 158 SER A C 1
ATOM 1291 O O . SER A 1 158 ? -15.615 -16.613 -2.144 1.00 95.81 158 SER A O 1
ATOM 1293 N N . TYR A 1 159 ? -13.840 -15.339 -1.615 1.00 93.44 159 TYR A N 1
ATOM 1294 C CA . TYR A 1 159 ? -12.910 -15.873 -2.621 1.00 93.44 159 TYR A CA 1
ATOM 1295 C C . TYR A 1 159 ? -11.981 -16.972 -2.074 1.00 93.44 159 TYR A C 1
ATOM 1297 O O . TYR A 1 159 ? -11.054 -17.404 -2.759 1.00 93.44 159 TYR A O 1
ATOM 1305 N N . GLY A 1 160 ? -12.188 -17.427 -0.834 1.00 94.31 160 GLY A N 1
ATOM 1306 C CA . GLY A 1 160 ? -11.336 -18.425 -0.181 1.00 94.31 160 GLY A CA 1
ATOM 1307 C C . GLY A 1 160 ? -9.961 -17.895 0.247 1.00 94.31 160 GLY A C 1
ATOM 1308 O O . GLY A 1 160 ? -9.034 -18.682 0.446 1.00 94.31 160 GLY A O 1
ATOM 1309 N N . ILE A 1 161 ? -9.803 -16.574 0.387 1.00 94.50 161 ILE A N 1
ATOM 1310 C CA . ILE A 1 161 ? -8.524 -15.923 0.697 1.00 94.50 161 ILE A CA 1
ATOM 1311 C C . ILE A 1 161 ? -8.464 -15.573 2.177 1.00 94.50 161 ILE A C 1
ATOM 1313 O O . ILE A 1 161 ? -9.294 -14.827 2.677 1.00 94.50 161 ILE A O 1
ATOM 1317 N N . VAL A 1 162 ? -7.423 -16.035 2.871 1.00 94.44 162 VAL A N 1
ATOM 1318 C CA . VAL A 1 162 ? -7.160 -15.658 4.268 1.00 94.44 162 VAL A CA 1
ATOM 1319 C C . VAL A 1 162 ? -6.052 -14.603 4.315 1.00 94.44 162 VAL A C 1
ATOM 1321 O O . VAL A 1 162 ? -4.930 -14.874 3.883 1.00 94.44 162 VAL A O 1
ATOM 1324 N N . HIS A 1 163 ? -6.332 -13.424 4.885 1.00 93.00 163 HIS A N 1
ATOM 1325 C CA . HIS A 1 163 ? -5.389 -12.290 4.920 1.00 93.00 163 HIS A CA 1
ATOM 1326 C C . HIS A 1 163 ? -4.089 -12.589 5.697 1.00 93.00 163 HIS A C 1
ATOM 1328 O O . HIS A 1 163 ? -2.992 -12.261 5.253 1.00 93.00 163 HIS A O 1
ATOM 1334 N N . ARG A 1 164 ? -4.195 -13.256 6.857 1.00 92.88 164 ARG A N 1
ATOM 1335 C CA . ARG A 1 164 ? -3.089 -13.698 7.745 1.00 92.88 164 ARG A CA 1
ATOM 1336 C C . ARG A 1 164 ? -2.173 -12.623 8.359 1.00 92.88 164 ARG A C 1
ATOM 1338 O O . ARG A 1 164 ? -1.416 -12.977 9.255 1.00 92.88 164 ARG A O 1
ATOM 1345 N N . ASP A 1 165 ? -2.237 -11.356 7.949 1.00 89.88 165 ASP A N 1
ATOM 1346 C CA . ASP A 1 165 ? -1.425 -10.263 8.533 1.00 89.88 165 ASP A CA 1
ATOM 1347 C C . ASP A 1 165 ? -2.275 -9.044 8.938 1.00 89.88 165 ASP A C 1
ATOM 1349 O O . ASP A 1 165 ? -1.896 -7.905 8.689 1.00 89.88 165 ASP A O 1
ATOM 1353 N N . LEU A 1 166 ? -3.468 -9.272 9.503 1.00 92.69 166 LEU A N 1
ATOM 1354 C CA . LEU A 1 166 ? -4.349 -8.183 9.944 1.00 92.69 166 LEU A CA 1
ATOM 1355 C C . LEU A 1 166 ? -3.817 -7.551 11.240 1.00 92.69 166 LEU A C 1
ATOM 1357 O O . LEU A 1 166 ? -3.741 -8.224 12.270 1.00 92.69 166 LEU A O 1
ATOM 1361 N N . LYS A 1 167 ? -3.455 -6.267 11.190 1.00 92.25 167 LYS A N 1
ATOM 1362 C CA . LYS A 1 167 ? -2.907 -5.495 12.317 1.00 92.25 167 LYS A CA 1
ATOM 1363 C C . LYS A 1 167 ? -3.013 -3.988 12.040 1.00 92.25 167 LYS A C 1
ATOM 1365 O O . LYS A 1 167 ? -3.112 -3.624 10.882 1.00 92.25 167 LYS A O 1
ATOM 1370 N N . PRO A 1 168 ? -2.937 -3.100 13.050 1.00 89.00 168 PRO A N 1
ATOM 1371 C CA . PRO A 1 168 ? -3.201 -1.668 12.852 1.00 89.00 168 PRO A CA 1
ATOM 1372 C C . PRO A 1 168 ? -2.264 -0.924 11.881 1.00 89.00 168 PRO A C 1
ATOM 1374 O O . PRO A 1 168 ? -2.605 0.165 11.432 1.00 89.00 168 PRO A O 1
ATOM 1377 N N . ASP A 1 169 ? -1.073 -1.446 11.581 1.00 84.88 169 ASP A N 1
ATOM 1378 C CA . ASP A 1 169 ? -0.168 -0.891 10.561 1.00 84.88 169 ASP A CA 1
ATOM 1379 C C . ASP A 1 169 ? -0.422 -1.441 9.139 1.00 84.88 169 ASP A C 1
ATOM 1381 O O . ASP A 1 169 ? 0.385 -1.193 8.236 1.00 84.88 169 ASP A O 1
ATOM 1385 N N . LYS A 1 170 ? -1.502 -2.211 8.947 1.00 80.12 170 LYS A N 1
ATOM 1386 C CA . LYS A 1 170 ? -1.887 -2.884 7.702 1.00 80.12 170 LYS A CA 1
ATOM 1387 C C . LYS A 1 170 ? -3.340 -2.672 7.335 1.00 80.12 170 LYS A C 1
ATOM 1389 O O . LYS A 1 170 ? -4.171 -2.564 8.260 1.00 80.12 170 LYS A O 1
#

Secondary structure (DSSP, 8-state):
-------------------HHHHHHHHHHHHHTTS---GGGEEEEEEEEEETTEEEEEEEETTT--EEEEEEEEHHHHHHTT-HHHHHHHHHHHHH---TTS--EEEEEE-SSEEEEEEE--TT--HHHHHHHHSS--HHHHHHHHHHHHHHHHHHHHTT------STT-